Protein AF-A0A1I1KRE8-F1 (afdb_monomer_lite)

Sequence (62 aa):
MADSLYKTLEYVEVDSKKYRTLNMKHEIVDEVLHFMFQLKFNLLKKIEQTDMEKLEVDISGK

InterPro domains:
  IPR049254 Phage tail terminator [PF20765] (1-50)

Radius of gyration: 24.72 Å; chains: 1; bounding box: 55×48×48 Å

Foldseek 3Di:
DVVVVCVVQQWDADPNDTWGWAPWDWDQDPNDIDIDTDTDDDDDPPPPPPPPPDPPPPPPDD

Secondary structure (DSSP, 8-state):
-HHHHHHHTTEEEETTEEEEEEEEEEEEETTEEEEEEEE-----------------------

Structure (mmCIF, N/CA/C/O backbone):
data_AF-A0A1I1KRE8-F1
#
_entry.id   AF-A0A1I1KRE8-F1
#
loop_
_atom_site.group_PDB
_atom_site.id
_atom_site.type_symbol
_atom_site.label_atom_id
_atom_site.label_alt_id
_atom_site.label_comp_id
_atom_site.label_asym_id
_atom_site.label_entity_id
_atom_site.label_seq_id
_atom_site.pdbx_PDB_ins_code
_atom_site.Cartn_x
_atom_site.Cartn_y
_atom_site.Cartn_z
_atom_site.occupancy
_atom_site.B_iso_or_equiv
_atom_site.auth_seq_id
_atom_site.auth_comp_id
_atom_site.auth_asym_id
_atom_site.auth_atom_id
_atom_site.pdbx_PDB_model_num
ATOM 1 N N . MET A 1 1 ? 11.417 10.041 -12.399 1.00 62.31 1 MET A N 1
ATOM 2 C CA . MET A 1 1 ? 10.025 9.632 -12.726 1.00 62.31 1 MET A CA 1
ATOM 3 C C . MET A 1 1 ? 9.469 8.667 -11.688 1.00 62.31 1 MET A C 1
ATOM 5 O O . MET A 1 1 ? 8.401 8.955 -11.165 1.00 62.31 1 MET A O 1
ATOM 9 N N . ALA A 1 2 ? 10.201 7.608 -11.317 1.00 67.31 2 ALA A N 1
ATOM 10 C CA . ALA A 1 2 ? 9.808 6.704 -10.231 1.00 67.31 2 ALA A CA 1
ATOM 11 C C . ALA A 1 2 ? 9.480 7.445 -8.918 1.00 67.31 2 ALA A C 1
ATOM 13 O O . ALA A 1 2 ? 8.419 7.213 -8.350 1.00 67.31 2 ALA A O 1
ATOM 14 N N . ASP A 1 3 ? 10.300 8.416 -8.498 1.00 77.00 3 ASP A N 1
ATOM 15 C CA . ASP A 1 3 ? 10.098 9.162 -7.239 1.00 77.00 3 ASP A CA 1
ATOM 16 C C . ASP A 1 3 ? 8.733 9.849 -7.124 1.00 77.00 3 ASP A C 1
ATOM 18 O O . ASP A 1 3 ? 8.179 9.968 -6.032 1.00 77.00 3 ASP A O 1
ATOM 22 N N . SER A 1 4 ? 8.172 10.301 -8.249 1.00 82.31 4 SER A N 1
ATOM 23 C CA . SER A 1 4 ? 6.841 10.909 -8.256 1.00 82.31 4 SER A CA 1
ATOM 24 C C . SER A 1 4 ? 5.772 9.873 -7.937 1.00 82.31 4 SER A C 1
ATOM 26 O O . SER A 1 4 ? 4.847 10.170 -7.190 1.00 82.31 4 SER A O 1
ATOM 28 N N . LEU A 1 5 ? 5.914 8.654 -8.462 1.00 80.44 5 LEU A N 1
ATOM 29 C CA . LEU A 1 5 ? 4.960 7.584 -8.205 1.00 80.44 5 LEU A CA 1
ATOM 30 C C . LEU A 1 5 ? 5.037 7.097 -6.760 1.00 80.44 5 LEU A C 1
ATOM 32 O O . LEU A 1 5 ? 4.005 6.887 -6.133 1.00 80.44 5 LEU A O 1
ATOM 36 N N . TYR A 1 6 ? 6.250 7.001 -6.212 1.00 82.25 6 TYR A N 1
ATOM 37 C CA . TYR A 1 6 ? 6.465 6.685 -4.800 1.00 82.25 6 TYR A CA 1
ATOM 38 C C . TYR A 1 6 ? 5.830 7.726 -3.869 1.00 82.25 6 TYR A C 1
ATOM 40 O O . TYR A 1 6 ? 5.247 7.354 -2.857 1.00 82.25 6 TYR A O 1
ATOM 48 N N . LYS A 1 7 ? 5.879 9.018 -4.223 1.00 84.81 7 LYS A N 1
ATOM 49 C CA . LYS A 1 7 ? 5.179 10.076 -3.472 1.00 84.81 7 LYS A CA 1
ATOM 50 C C . LYS A 1 7 ? 3.662 9.961 -3.584 1.00 84.81 7 LYS A C 1
ATOM 52 O O . LYS A 1 7 ? 2.966 10.093 -2.584 1.00 84.81 7 LYS A O 1
ATOM 57 N N . THR A 1 8 ? 3.141 9.715 -4.785 1.00 84.75 8 THR A N 1
ATOM 58 C CA . THR A 1 8 ? 1.694 9.576 -5.004 1.00 84.75 8 THR A CA 1
ATOM 59 C C . THR A 1 8 ? 1.124 8.363 -4.273 1.00 84.75 8 THR A C 1
ATOM 61 O O . THR A 1 8 ? 0.042 8.449 -3.704 1.00 84.75 8 THR A O 1
ATOM 64 N N . LEU A 1 9 ? 1.857 7.250 -4.258 1.00 83.81 9 LEU A N 1
ATOM 65 C CA . LEU A 1 9 ? 1.436 5.999 -3.633 1.00 83.81 9 LEU A CA 1
ATOM 66 C C . LEU A 1 9 ? 1.816 5.904 -2.153 1.00 83.81 9 LEU A C 1
ATOM 68 O O . LEU A 1 9 ? 1.547 4.876 -1.546 1.00 83.81 9 LEU A O 1
ATOM 72 N N . GLU A 1 10 ? 2.407 6.936 -1.540 1.00 86.75 10 GLU A N 1
ATOM 73 C CA . GLU A 1 10 ? 2.762 6.902 -0.112 1.00 86.75 10 GLU A CA 1
ATOM 74 C C . GLU A 1 10 ? 1.520 6.755 0.786 1.00 86.75 10 GLU A C 1
ATOM 76 O O . GLU A 1 10 ? 1.565 6.092 1.828 1.00 86.75 10 GLU A O 1
ATOM 81 N N . TYR A 1 11 ? 0.393 7.334 0.364 1.00 88.75 11 TYR A N 1
ATOM 82 C CA . TYR A 1 11 ? -0.871 7.284 1.087 1.00 88.75 11 TYR A CA 1
ATOM 83 C C . TYR A 1 11 ? -2.011 6.866 0.166 1.00 88.75 11 TYR A C 1
ATOM 85 O O . TYR A 1 11 ? -2.271 7.508 -0.847 1.00 88.75 11 TYR A O 1
ATOM 93 N N . VAL A 1 12 ? -2.734 5.825 0.566 1.00 85.12 12 VAL A N 1
ATOM 94 C CA . VAL A 1 12 ? -3.965 5.383 -0.094 1.00 85.12 12 VAL A CA 1
ATOM 95 C C . VAL A 1 12 ? -5.146 5.772 0.781 1.00 85.12 12 VAL A C 1
ATOM 97 O O . VAL A 1 12 ? -5.140 5.517 1.986 1.00 85.12 12 VAL A O 1
ATOM 100 N N . GLU A 1 13 ? -6.155 6.403 0.191 1.00 85.00 13 GLU A N 1
ATOM 101 C CA . GLU A 1 13 ? -7.370 6.801 0.897 1.00 85.00 13 GLU A CA 1
ATOM 102 C C . GLU A 1 13 ? -8.469 5.747 0.720 1.00 85.00 13 GLU A C 1
ATOM 104 O O . GLU A 1 13 ? -8.815 5.385 -0.402 1.00 85.00 13 GLU A O 1
ATOM 109 N N . VAL A 1 14 ? -9.008 5.248 1.833 1.00 81.81 14 VAL A N 1
ATOM 110 C CA . VAL A 1 14 ? -10.135 4.305 1.884 1.00 81.81 14 VAL A CA 1
ATOM 111 C C . VAL A 1 14 ? -11.095 4.794 2.963 1.00 81.81 14 VAL A C 1
ATOM 113 O O . VAL A 1 14 ? -10.661 5.041 4.086 1.00 81.81 14 VAL A O 1
ATOM 116 N N . ASP A 1 15 ? -12.377 4.972 2.638 1.00 81.88 15 ASP A N 1
ATOM 117 C CA . ASP A 1 15 ? -13.410 5.477 3.562 1.00 81.88 15 ASP A CA 1
ATOM 118 C C . ASP A 1 15 ? -12.986 6.747 4.327 1.00 81.88 15 ASP A C 1
ATOM 120 O O . ASP A 1 15 ? -13.100 6.837 5.553 1.00 81.88 15 ASP A O 1
ATOM 124 N N . SER A 1 16 ? -12.417 7.717 3.600 1.00 82.06 16 SER A N 1
ATOM 125 C CA . SER A 1 16 ? -11.879 8.977 4.143 1.00 82.06 16 SER A CA 1
ATOM 126 C C . SER A 1 16 ? -10.734 8.815 5.156 1.00 82.06 16 SER A C 1
ATOM 128 O O . SER A 1 16 ? -10.366 9.765 5.852 1.00 82.06 16 SER A O 1
ATOM 130 N N . LYS A 1 17 ? -10.132 7.624 5.248 1.00 83.00 17 LYS A N 1
ATOM 131 C CA . LYS A 1 17 ? -8.942 7.346 6.058 1.00 83.00 17 LYS A CA 1
ATOM 132 C C . LYS A 1 17 ? -7.739 7.142 5.155 1.00 83.00 17 LYS A C 1
ATOM 134 O O . LYS A 1 17 ? -7.793 6.395 4.183 1.00 83.00 17 LYS A O 1
ATOM 139 N N . LYS A 1 18 ? -6.624 7.777 5.512 1.00 85.31 18 LYS A N 1
ATOM 140 C CA . LYS A 1 18 ? -5.352 7.629 4.801 1.00 85.31 18 LYS A CA 1
ATOM 141 C C . LYS A 1 18 ? -4.534 6.507 5.423 1.00 85.31 18 LYS A C 1
ATOM 143 O O . LYS A 1 18 ? -4.190 6.558 6.603 1.00 85.31 18 LYS A O 1
ATOM 148 N N . TYR A 1 19 ? -4.197 5.519 4.610 1.00 86.56 19 TYR A N 1
ATOM 149 C CA . TYR A 1 19 ? -3.347 4.396 4.964 1.00 86.56 19 TYR A CA 1
ATOM 150 C C . TYR A 1 19 ? -1.978 4.597 4.341 1.00 86.56 19 TYR A C 1
ATOM 152 O O . TYR A 1 19 ? -1.860 4.792 3.133 1.00 86.56 19 TYR A O 1
AT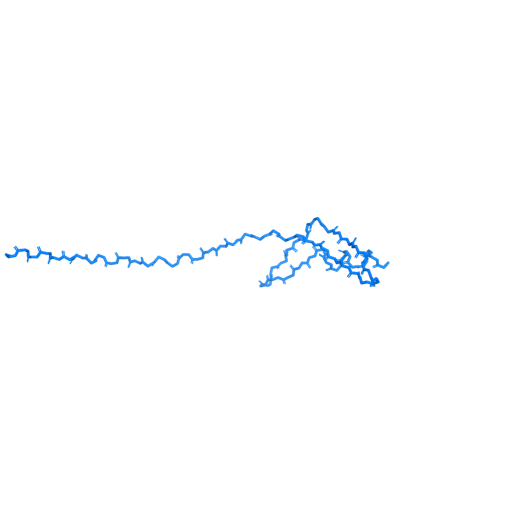OM 160 N N . ARG A 1 20 ? -0.941 4.543 5.177 1.00 88.56 20 ARG A N 1
ATOM 161 C CA . ARG A 1 20 ? 0.436 4.586 4.699 1.00 88.56 20 ARG A CA 1
ATOM 162 C C . ARG A 1 20 ? 0.774 3.263 4.023 1.00 88.56 20 ARG A C 1
ATOM 164 O O . ARG A 1 20 ? 0.572 2.202 4.620 1.00 88.56 20 ARG A O 1
ATOM 171 N N . THR A 1 21 ? 1.300 3.329 2.810 1.00 90.25 21 THR A N 1
ATOM 172 C CA . THR A 1 21 ? 1.823 2.150 2.124 1.00 90.25 21 THR A CA 1
ATOM 173 C C . THR A 1 21 ? 3.158 1.722 2.719 1.00 90.25 21 THR A C 1
ATOM 175 O O . THR A 1 21 ? 3.956 2.523 3.208 1.00 90.25 21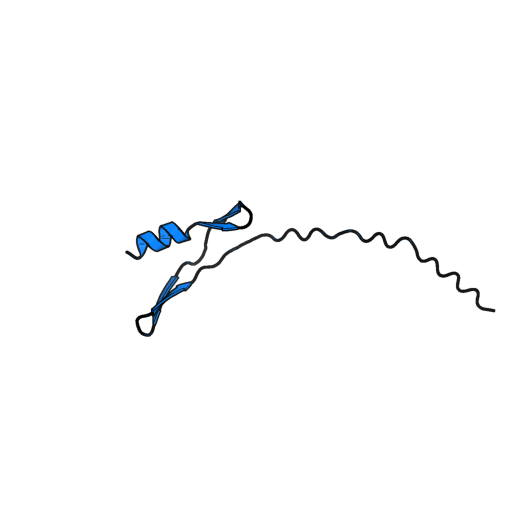 THR A O 1
ATOM 178 N N . LEU A 1 22 ? 3.385 0.413 2.719 1.00 88.38 22 LEU A N 1
ATOM 179 C CA . LEU A 1 22 ? 4.579 -0.230 3.253 1.00 88.38 22 LEU A CA 1
ATOM 180 C C . LEU A 1 22 ? 5.228 -1.082 2.161 1.00 88.38 22 LEU A C 1
ATOM 182 O O . LEU A 1 22 ? 4.544 -1.544 1.248 1.00 88.38 22 LEU A O 1
ATOM 186 N N . ASN A 1 23 ? 6.538 -1.316 2.274 1.00 90.31 23 ASN A N 1
ATOM 187 C CA . ASN A 1 23 ? 7.294 -2.227 1.405 1.00 90.31 23 ASN A CA 1
ATOM 188 C C . ASN A 1 23 ? 7.050 -1.999 -0.103 1.00 90.31 23 ASN A C 1
ATOM 190 O O . ASN A 1 23 ? 6.844 -2.949 -0.857 1.00 90.31 23 ASN A O 1
ATOM 194 N N . MET A 1 24 ? 7.043 -0.731 -0.532 1.00 88.88 24 MET A N 1
ATOM 195 C CA . MET A 1 24 ? 6.833 -0.363 -1.932 1.00 88.88 24 MET A CA 1
ATOM 196 C C . MET A 1 24 ? 8.006 -0.816 -2.809 1.00 88.88 24 MET A C 1
ATOM 198 O O . M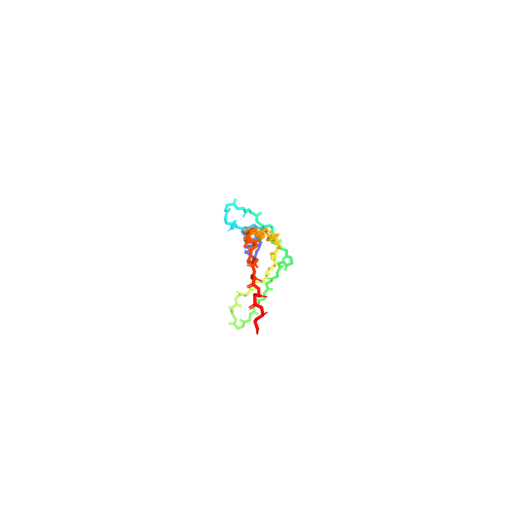ET A 1 24 ? 9.154 -0.438 -2.565 1.00 88.88 24 MET A O 1
ATOM 202 N N . LYS A 1 25 ? 7.715 -1.555 -3.876 1.00 90.25 25 LYS A N 1
ATOM 203 C CA . LYS A 1 25 ? 8.683 -1.973 -4.895 1.00 90.25 25 LYS A CA 1
ATOM 204 C C . LYS A 1 25 ? 8.092 -1.833 -6.296 1.00 90.25 25 LYS A C 1
ATOM 206 O O . LYS A 1 25 ? 6.873 -1.819 -6.457 1.00 90.25 25 LYS A O 1
ATOM 211 N N . HIS A 1 26 ? 8.961 -1.730 -7.293 1.00 89.50 26 HIS A N 1
ATOM 212 C CA . HIS A 1 26 ? 8.566 -1.709 -8.694 1.00 89.50 26 HIS A CA 1
ATOM 213 C C . HIS A 1 26 ? 9.453 -2.644 -9.505 1.00 89.50 26 HIS A C 1
ATOM 215 O O . HIS A 1 26 ? 10.637 -2.788 -9.204 1.00 89.50 26 HIS A O 1
ATOM 221 N N . GLU A 1 27 ? 8.875 -3.271 -10.521 1.00 90.81 27 GLU A N 1
ATOM 222 C CA . GLU A 1 27 ? 9.556 -4.180 -11.441 1.00 90.81 27 GLU A CA 1
ATOM 223 C C . GLU A 1 27 ? 9.043 -3.908 -12.861 1.00 90.81 27 GLU A C 1
ATOM 225 O O . GLU A 1 27 ? 7.858 -3.637 -13.057 1.00 90.81 27 GLU A O 1
ATOM 230 N N . ILE A 1 28 ? 9.931 -3.943 -13.855 1.00 89.38 28 ILE A N 1
ATOM 231 C CA . ILE A 1 28 ? 9.562 -3.814 -15.270 1.00 89.38 28 ILE A CA 1
ATOM 232 C C . ILE A 1 28 ? 9.659 -5.207 -15.883 1.00 89.38 28 ILE A C 1
ATOM 234 O O . ILE A 1 28 ? 10.738 -5.796 -15.891 1.00 89.38 28 ILE A O 1
ATOM 238 N N . VAL A 1 29 ? 8.536 -5.728 -16.372 1.00 92.19 29 VAL A N 1
ATOM 239 C CA . VAL A 1 29 ? 8.423 -7.060 -16.982 1.00 92.19 29 VAL A CA 1
ATOM 240 C C . VAL A 1 29 ? 7.718 -6.894 -18.319 1.00 92.19 29 VAL A C 1
ATOM 242 O O . VAL A 1 29 ? 6.641 -6.306 -18.349 1.00 92.19 29 VAL A O 1
ATOM 245 N N . ASP A 1 30 ? 8.334 -7.362 -19.407 1.00 92.06 30 ASP A N 1
ATOM 246 C CA . ASP A 1 30 ? 7.807 -7.243 -20.778 1.00 92.06 30 ASP A CA 1
ATOM 247 C C . ASP A 1 30 ? 7.351 -5.816 -21.129 1.00 92.06 30 ASP A C 1
ATOM 249 O O . ASP A 1 30 ? 6.251 -5.594 -21.622 1.00 92.06 30 ASP A O 1
ATOM 253 N N . GLU A 1 31 ? 8.193 -4.828 -20.802 1.00 89.75 31 GLU A N 1
ATOM 254 C CA . GLU A 1 31 ? 7.923 -3.387 -20.979 1.00 89.75 31 GLU A CA 1
ATOM 255 C C . GLU A 1 31 ? 6.761 -2.832 -20.125 1.00 89.75 31 GLU A C 1
ATOM 257 O O . GLU A 1 31 ? 6.474 -1.634 -20.160 1.00 89.75 31 GLU A O 1
ATOM 262 N N . VAL A 1 32 ? 6.143 -3.661 -19.279 1.00 89.31 32 VAL A N 1
ATOM 263 C CA . VAL A 1 32 ? 5.078 -3.272 -18.352 1.00 89.31 32 VAL A CA 1
ATOM 264 C C . VAL A 1 32 ? 5.649 -2.996 -16.965 1.00 89.31 32 VAL A C 1
ATOM 266 O O . VAL A 1 32 ? 6.288 -3.835 -16.325 1.00 89.31 32 VAL A O 1
ATOM 269 N N . LEU A 1 33 ? 5.366 -1.797 -16.467 1.00 87.62 33 LEU A N 1
ATOM 270 C CA . LEU A 1 33 ? 5.765 -1.350 -15.143 1.00 87.62 33 LEU A CA 1
ATOM 271 C C . LEU A 1 33 ? 4.765 -1.828 -14.082 1.00 87.62 33 LEU A C 1
ATOM 273 O O . LEU A 1 33 ? 3.629 -1.360 -14.013 1.00 87.62 33 LEU A O 1
ATOM 277 N N . HIS A 1 34 ? 5.217 -2.735 -13.227 1.00 87.31 34 HIS A N 1
ATOM 278 C CA . HIS A 1 34 ? 4.459 -3.276 -12.112 1.00 87.31 34 HIS A CA 1
ATOM 279 C C . HIS A 1 34 ? 4.875 -2.593 -10.811 1.00 87.31 34 HIS A C 1
ATOM 281 O O . HIS A 1 34 ? 6.062 -2.512 -10.499 1.00 87.31 34 HIS A O 1
ATOM 287 N N . PHE A 1 35 ? 3.896 -2.147 -10.025 1.00 86.81 35 PHE A N 1
ATOM 288 C CA . PHE A 1 35 ? 4.116 -1.627 -8.677 1.00 86.81 35 PHE A CA 1
ATOM 289 C C . PHE A 1 35 ? 3.448 -2.521 -7.653 1.00 86.81 35 PHE A C 1
ATOM 291 O O . PHE A 1 35 ? 2.273 -2.863 -7.777 1.00 86.81 35 PHE A O 1
ATOM 298 N N . MET A 1 36 ? 4.195 -2.854 -6.610 1.00 88.69 36 MET A N 1
ATOM 299 C CA . MET A 1 36 ? 3.706 -3.643 -5.495 1.00 88.69 36 MET A CA 1
ATOM 300 C C . MET A 1 36 ? 3.892 -2.855 -4.209 1.00 88.69 36 MET A C 1
ATOM 302 O O . MET A 1 36 ? 4.941 -2.257 -3.971 1.00 88.69 36 MET A O 1
ATOM 306 N N . PHE A 1 37 ? 2.874 -2.875 -3.361 1.00 89.88 37 PHE A N 1
ATOM 307 C CA . PHE A 1 37 ? 2.901 -2.255 -2.046 1.00 89.88 37 PHE A CA 1
ATOM 308 C C . PHE A 1 37 ? 2.029 -3.057 -1.085 1.00 89.88 37 PHE A C 1
ATOM 310 O O . PHE A 1 37 ? 1.184 -3.854 -1.491 1.00 89.88 37 PHE A O 1
ATOM 317 N N . GLN A 1 38 ? 2.246 -2.847 0.206 1.00 89.31 38 GLN A N 1
ATOM 318 C CA . GLN A 1 38 ? 1.477 -3.465 1.276 1.00 89.31 38 GLN A CA 1
ATOM 319 C C . GLN A 1 38 ? 0.667 -2.399 2.013 1.00 89.31 38 GLN A C 1
ATOM 321 O O . GLN A 1 38 ? 1.146 -1.289 2.246 1.00 89.31 38 GLN A O 1
ATOM 326 N N . LEU A 1 39 ? -0.554 -2.752 2.410 1.00 85.81 39 LEU A N 1
ATOM 327 C CA . LEU A 1 39 ? -1.416 -1.926 3.249 1.00 85.81 39 LEU A CA 1
ATOM 328 C C . LEU A 1 39 ? -1.707 -2.664 4.551 1.00 85.81 39 LEU A C 1
ATOM 330 O O . LEU A 1 39 ? -2.053 -3.845 4.540 1.00 85.81 39 LEU A O 1
ATOM 334 N N . LYS A 1 40 ? -1.596 -1.956 5.677 1.00 82.75 40 LYS A N 1
ATOM 335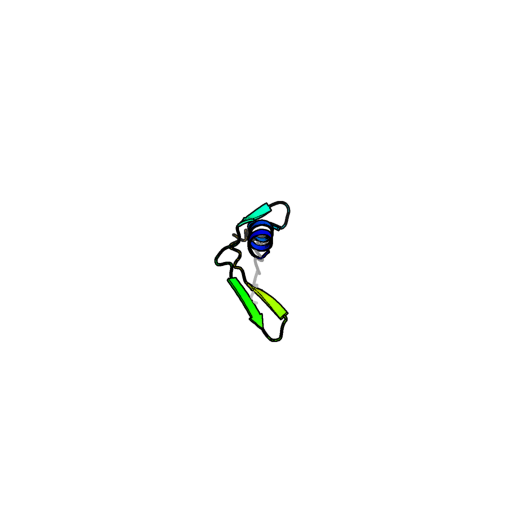 C CA . LYS A 1 40 ? -1.987 -2.469 6.991 1.00 82.75 40 LYS A CA 1
ATOM 336 C C . LYS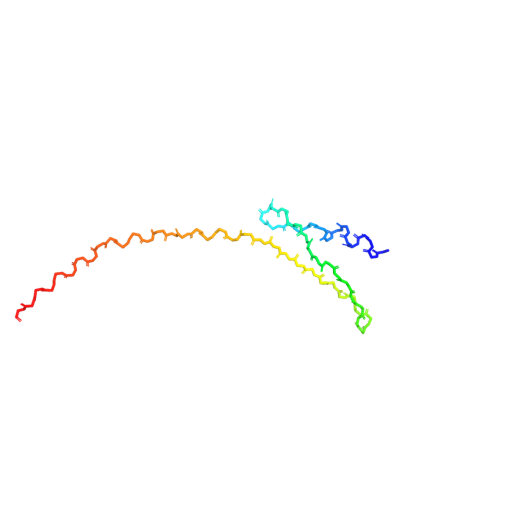 A 1 40 ? -3.217 -1.712 7.472 1.00 82.75 40 LYS A C 1
ATOM 338 O O . LYS A 1 40 ? -3.141 -0.512 7.724 1.00 82.75 40 LYS A O 1
ATOM 343 N N . PHE A 1 41 ? -4.332 -2.416 7.623 1.00 78.94 41 PHE A N 1
ATOM 344 C CA . PHE A 1 41 ? -5.581 -1.855 8.127 1.00 78.94 41 PHE A CA 1
ATOM 345 C C . PHE A 1 41 ? -6.119 -2.698 9.283 1.00 78.94 41 PHE A C 1
ATOM 347 O O . PHE A 1 41 ? -6.077 -3.925 9.253 1.00 78.94 41 PHE A O 1
ATOM 354 N N . ASN A 1 42 ? -6.626 -2.024 10.315 1.00 75.75 42 ASN A N 1
ATOM 355 C CA . ASN A 1 42 ? -7.318 -2.678 11.419 1.00 75.75 42 ASN A CA 1
ATOM 356 C C . ASN A 1 42 ? -8.807 -2.745 11.070 1.00 75.75 42 ASN A C 1
ATOM 358 O O . ASN A 1 42 ? -9.469 -1.709 10.983 1.00 75.75 42 ASN A O 1
ATOM 362 N N . LEU A 1 43 ? -9.327 -3.954 10.861 1.00 70.94 43 LEU A N 1
ATOM 363 C CA . LEU A 1 43 ? -10.756 -4.176 10.668 1.00 70.94 43 LEU A CA 1
ATOM 364 C C . LEU A 1 43 ? -11.453 -4.194 12.028 1.00 70.94 43 LEU A C 1
ATOM 366 O O . LEU A 1 43 ? -11.228 -5.088 12.840 1.00 70.94 43 LEU A O 1
ATOM 370 N N . LEU A 1 44 ? -12.331 -3.223 12.262 1.00 71.00 44 LEU A N 1
ATOM 371 C CA . LEU A 1 44 ? -13.303 -3.296 13.346 1.00 71.00 44 LEU A CA 1
ATOM 372 C C . LEU A 1 44 ? -14.545 -3.995 12.798 1.00 71.00 44 LEU A C 1
ATOM 374 O O . LEU A 1 44 ? -15.379 -3.374 12.143 1.00 71.00 44 LEU A O 1
ATOM 378 N N . LYS A 1 45 ? -14.661 -5.304 13.040 1.00 67.62 45 LYS A N 1
ATOM 379 C CA . LYS A 1 45 ? -15.909 -6.022 12.778 1.00 67.62 45 LYS A CA 1
ATOM 380 C C . LYS A 1 45 ? -16.914 -5.580 13.839 1.00 67.62 45 LYS A C 1
ATOM 382 O O . LYS A 1 45 ? -16.759 -5.923 15.008 1.00 67.62 45 LYS A O 1
ATOM 387 N N . LYS A 1 46 ? -17.930 -4.809 13.446 1.00 61.62 46 LYS A N 1
ATOM 388 C CA . LYS A 1 46 ? -19.113 -4.603 14.286 1.00 61.62 46 LYS A CA 1
ATOM 389 C C . LYS A 1 46 ? -19.800 -5.965 14.381 1.00 61.62 46 LYS A C 1
ATOM 391 O O . LYS A 1 46 ? -20.365 -6.442 13.403 1.00 61.62 46 LYS A O 1
ATOM 396 N N . ILE A 1 47 ? -19.628 -6.644 15.509 1.00 66.88 47 ILE A N 1
ATOM 397 C CA . ILE A 1 47 ? -20.394 -7.848 15.809 1.00 66.88 47 ILE A CA 1
ATOM 398 C C . ILE A 1 47 ? -21.753 -7.315 16.249 1.00 66.88 47 ILE A C 1
ATOM 400 O O . ILE A 1 47 ? -21.849 -6.708 17.313 1.00 66.88 47 ILE A O 1
ATOM 404 N N . GLU A 1 48 ? -22.775 -7.439 15.406 1.00 59.59 48 GLU A N 1
ATOM 405 C CA . GLU A 1 48 ? -24.142 -7.316 15.902 1.00 59.59 48 GLU A CA 1
ATOM 406 C C . GLU A 1 48 ? -24.309 -8.441 16.924 1.00 59.59 48 GLU A C 1
ATOM 408 O O . GLU A 1 48 ? -24.205 -9.620 16.579 1.00 59.59 48 GLU A O 1
ATOM 413 N N . GLN A 1 49 ? -24.448 -8.085 18.203 1.00 54.97 49 GLN A N 1
ATOM 414 C CA . GLN A 1 49 ? -24.930 -9.023 19.205 1.00 54.97 49 GLN A CA 1
ATOM 415 C C . GLN A 1 49 ? -26.341 -9.396 18.765 1.00 54.97 49 GLN A C 1
ATOM 417 O O . GLN A 1 49 ? -27.290 -8.653 18.986 1.00 54.97 49 GLN A O 1
ATOM 422 N N . THR A 1 50 ? -26.476 -10.521 18.069 1.00 57.91 50 THR A N 1
ATOM 423 C CA . THR A 1 50 ? -27.754 -11.212 18.034 1.00 57.91 50 THR A CA 1
ATOM 424 C C . THR A 1 50 ? -27.970 -11.684 19.460 1.00 57.91 50 THR A C 1
ATOM 426 O O . THR A 1 50 ? -27.334 -12.646 19.896 1.00 57.91 50 THR A O 1
ATOM 429 N N . ASP A 1 51 ? -28.791 -10.952 20.210 1.00 53.12 51 ASP A N 1
ATOM 430 C CA . ASP A 1 51 ? -29.350 -11.453 21.452 1.00 53.12 51 ASP A CA 1
ATOM 431 C C . ASP A 1 51 ? -30.027 -12.777 21.092 1.00 53.12 51 ASP A C 1
ATOM 433 O O . ASP A 1 51 ? -31.065 -12.808 20.431 1.00 53.12 51 ASP A O 1
ATOM 437 N N . MET A 1 52 ? -29.399 -13.901 21.450 1.00 55.19 52 MET A N 1
ATOM 438 C CA . MET A 1 52 ? -30.127 -15.156 21.570 1.00 55.19 52 MET A CA 1
ATOM 439 C C . MET A 1 52 ? -31.084 -14.955 22.742 1.00 55.19 52 MET A C 1
ATOM 441 O O . MET A 1 52 ? -30.798 -15.358 23.871 1.00 55.19 52 MET A O 1
ATOM 445 N N . GLU A 1 53 ? -32.203 -14.276 22.492 1.00 56.84 53 GLU A N 1
ATOM 446 C CA . GLU A 1 53 ? -33.362 -14.338 23.361 1.00 56.84 53 GLU A CA 1
ATOM 447 C C . GLU A 1 53 ? -33.767 -15.807 23.428 1.00 56.84 53 GLU A C 1
ATOM 449 O O . GLU A 1 53 ? -34.318 -16.382 22.493 1.00 56.84 53 GLU A O 1
ATOM 454 N N . LYS A 1 54 ? -33.328 -16.425 24.526 1.00 56.34 54 LYS A N 1
ATOM 455 C CA . LYS A 1 54 ? -33.758 -17.687 25.119 1.00 56.34 54 LYS A CA 1
ATOM 456 C C . LYS A 1 54 ? -34.917 -18.345 24.365 1.00 56.34 54 LYS A C 1
ATOM 458 O O . LYS A 1 54 ? -36.083 -18.138 24.690 1.00 56.34 54 LYS A O 1
ATOM 463 N N . LEU A 1 55 ? -34.589 -19.224 23.425 1.00 52.47 55 LEU A N 1
ATOM 464 C CA . LEU A 1 55 ? -35.490 -20.313 23.073 1.00 52.47 55 LEU A CA 1
ATOM 465 C C . LEU A 1 55 ? -35.455 -21.308 24.242 1.00 52.47 55 LEU A C 1
ATOM 467 O O . LEU A 1 55 ? -34.701 -22.280 24.221 1.00 52.47 55 LEU A O 1
ATOM 471 N N . GLU A 1 56 ? -36.226 -21.032 25.297 1.00 56.12 56 GLU A N 1
ATOM 472 C CA . GLU A 1 56 ? -36.657 -22.068 26.238 1.00 56.12 56 GLU A CA 1
ATOM 473 C C . GLU A 1 56 ? -37.561 -23.023 25.456 1.00 56.12 56 GLU A C 1
ATOM 475 O O . GLU A 1 56 ? -38.756 -22.801 25.278 1.00 56.12 56 GLU A O 1
ATOM 480 N N . VAL A 1 57 ? -36.951 -24.067 24.899 1.00 60.56 57 VAL A N 1
ATOM 481 C CA . VAL A 1 57 ? -37.689 -25.190 24.333 1.00 60.56 57 VAL A CA 1
ATOM 482 C C . VAL A 1 57 ? -38.150 -26.033 25.515 1.00 60.56 57 VAL A C 1
ATOM 484 O O . VAL A 1 57 ? -37.376 -26.812 26.068 1.00 60.56 57 VAL A O 1
ATOM 487 N N . ASP A 1 58 ? -39.402 -25.846 25.925 1.00 55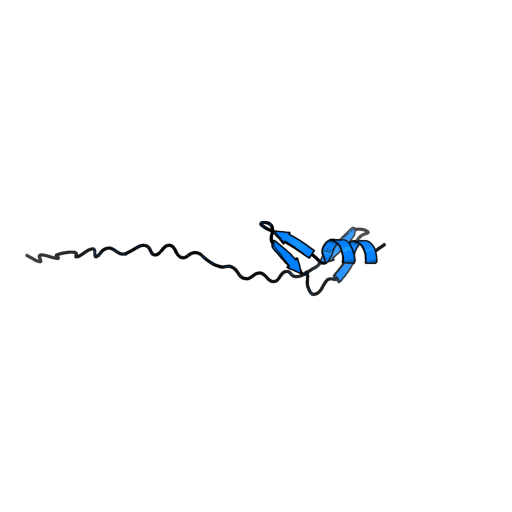.16 58 ASP A N 1
ATOM 488 C CA . ASP A 1 58 ? -40.065 -26.717 26.892 1.00 55.16 58 ASP A CA 1
ATOM 489 C C . ASP A 1 58 ? -40.307 -28.078 26.223 1.00 55.16 58 ASP A C 1
ATOM 491 O O . ASP A 1 58 ? -41.272 -28.283 25.479 1.00 55.16 58 ASP A O 1
ATOM 495 N N . ILE A 1 59 ? -39.366 -29.009 26.401 1.00 58.59 59 ILE A N 1
ATOM 496 C CA . ILE A 1 59 ? -39.554 -30.394 25.975 1.00 58.59 59 ILE A CA 1
ATOM 497 C C . ILE A 1 59 ? -40.437 -31.061 27.029 1.00 58.59 59 ILE A C 1
ATOM 499 O O . ILE A 1 59 ? -39.959 -31.740 27.937 1.00 58.59 59 ILE A O 1
ATOM 503 N N . SER A 1 60 ? -41.751 -30.885 26.886 1.00 52.72 60 SER A N 1
ATOM 504 C CA . SER A 1 60 ? -42.737 -31.744 27.537 1.00 52.72 60 SER A CA 1
ATOM 505 C C . SER A 1 60 ? -42.662 -33.134 26.894 1.00 52.72 60 SER A C 1
ATOM 507 O O . SER A 1 60 ? -43.348 -33.438 25.918 1.00 52.72 60 SER A O 1
ATOM 509 N N . GLY A 1 61 ? -41.749 -33.963 27.403 1.00 50.50 61 GLY A N 1
ATOM 510 C CA . GLY A 1 61 ? -41.699 -35.391 27.115 1.00 50.50 61 GLY A CA 1
ATOM 511 C C . GLY A 1 61 ? -42.874 -36.080 27.802 1.00 50.50 61 GLY A C 1
ATOM 512 O O . GLY A 1 61 ? -42.904 -36.169 29.029 1.00 50.50 61 GLY A O 1
ATOM 513 N N . LYS A 1 62 ? -43.847 -36.510 27.000 1.00 41.69 62 LYS A N 1
ATOM 514 C CA . LYS A 1 62 ? -44.995 -37.321 27.408 1.00 41.69 62 LYS A CA 1
ATOM 515 C C . LYS A 1 62 ? -44.717 -38.800 27.169 1.00 41.69 62 LYS A C 1
ATOM 517 O O . LYS A 1 62 ? -44.032 -39.097 26.165 1.00 41.69 62 LYS A O 1
#

pLDDT: mean 76.35, std 14.16, range [41.69, 92.19]

Organism: NCBI:txid119641